Protein AF-A0A840IQL3-F1 (afdb_monomer_lite)

Foldseek 3Di:
DPPDDDLVVQQVVLVVLVVVQVDDPDPDPDPDRPSPPPDGRDDDPDDDDDQDPVNLVVCCVPPPDPVSNVVSCCCVVPVDDPVVVVPDDDD

Structure (mmCIF, N/CA/C/O backbone):
data_AF-A0A840IQL3-F1
#
_entry.id   AF-A0A840IQL3-F1
#
loop_
_atom_site.group_PDB
_atom_site.id
_atom_site.type_symbol
_atom_site.label_atom_id
_atom_site.label_alt_id
_atom_site.label_comp_id
_atom_site.label_asym_id
_atom_site.label_entity_id
_atom_site.label_seq_id
_atom_site.pdbx_PDB_ins_code
_atom_site.Cartn_x
_atom_site.Cartn_y
_atom_site.Cartn_z
_atom_site.occupancy
_atom_site.B_iso_or_equiv
_atom_site.auth_seq_id
_atom_site.auth_comp_id
_atom_site.auth_asym_id
_atom_site.auth_atom_id
_atom_site.pdbx_PDB_model_num
ATOM 1 N N . MET A 1 1 ? -1.786 19.790 -26.706 1.00 41.41 1 MET A N 1
ATOM 2 C CA . MET A 1 1 ? -1.137 19.495 -25.409 1.00 41.41 1 MET A CA 1
ATOM 3 C C . MET A 1 1 ? -1.026 17.982 -25.272 1.00 41.41 1 MET A C 1
ATOM 5 O O . MET A 1 1 ? -2.045 17.326 -25.105 1.00 41.41 1 MET A O 1
ATOM 9 N N . ILE A 1 2 ? 0.166 17.406 -25.456 1.00 52.22 2 ILE A N 1
ATOM 10 C CA . ILE A 1 2 ? 0.355 15.953 -25.320 1.00 52.22 2 ILE A CA 1
ATOM 11 C C . ILE A 1 2 ? 0.261 15.629 -23.828 1.00 52.22 2 ILE A C 1
ATOM 13 O O . ILE A 1 2 ? 1.034 16.154 -23.030 1.00 52.22 2 ILE A O 1
ATOM 17 N N . ARG A 1 3 ? -0.721 14.814 -23.438 1.00 53.91 3 ARG A N 1
ATOM 18 C CA . ARG A 1 3 ? -0.920 14.377 -22.052 1.00 53.91 3 ARG A CA 1
ATOM 19 C C . ARG A 1 3 ? 0.217 13.419 -21.682 1.00 53.91 3 ARG A C 1
ATOM 21 O O . ARG A 1 3 ? 0.136 12.226 -21.964 1.00 53.91 3 ARG A O 1
ATOM 28 N N . SER A 1 4 ? 1.301 13.937 -21.112 1.00 65.69 4 SER A N 1
ATOM 29 C CA . SER A 1 4 ? 2.406 13.111 -20.626 1.00 65.69 4 SER A CA 1
ATOM 30 C C . SER A 1 4 ? 1.961 12.305 -19.402 1.00 65.69 4 SER A C 1
ATOM 32 O O . SER A 1 4 ? 1.214 12.783 -18.546 1.00 65.69 4 SER A O 1
ATOM 34 N N . ARG A 1 5 ? 2.374 11.033 -19.342 1.00 71.31 5 ARG A N 1
ATOM 35 C CA . ARG A 1 5 ? 2.171 10.187 -18.157 1.00 71.31 5 ARG A CA 1
ATOM 36 C C . ARG A 1 5 ? 2.960 10.756 -16.963 1.00 71.31 5 ARG A C 1
ATOM 38 O O . ARG A 1 5 ? 3.956 11.444 -17.189 1.00 71.31 5 ARG A O 1
ATOM 45 N N . PRO A 1 6 ? 2.564 10.457 -15.708 1.00 81.19 6 PRO A N 1
ATOM 46 C CA . PRO A 1 6 ? 3.330 10.861 -14.530 1.00 81.19 6 PRO A CA 1
ATOM 47 C C . PRO A 1 6 ? 4.798 10.420 -14.618 1.00 81.19 6 PRO A C 1
ATOM 49 O O . PRO A 1 6 ? 5.090 9.342 -15.142 1.00 81.19 6 PRO A O 1
ATOM 52 N N . ALA A 1 7 ? 5.712 11.219 -14.056 1.00 82.69 7 ALA A N 1
ATOM 53 C CA . ALA A 1 7 ? 7.153 10.946 -14.080 1.00 82.69 7 ALA A CA 1
ATOM 54 C C . ALA A 1 7 ? 7.507 9.559 -13.511 1.00 82.69 7 ALA A C 1
ATOM 56 O O . ALA A 1 7 ? 8.342 8.854 -14.071 1.00 82.69 7 ALA A O 1
ATOM 57 N N . SER A 1 8 ? 6.800 9.115 -12.466 1.00 82.62 8 SER A N 1
ATOM 58 C CA . SER A 1 8 ? 6.952 7.771 -11.893 1.00 82.62 8 SER A CA 1
ATOM 59 C C . SER A 1 8 ? 6.618 6.658 -12.891 1.00 82.62 8 SER A C 1
ATOM 61 O O . SER A 1 8 ? 7.328 5.658 -12.975 1.00 82.62 8 SER A O 1
ATOM 63 N N . THR A 1 9 ? 5.569 6.834 -13.696 1.00 86.81 9 THR A N 1
ATOM 64 C CA . THR A 1 9 ? 5.191 5.876 -14.741 1.00 86.81 9 THR A CA 1
ATOM 65 C C . THR A 1 9 ? 6.232 5.832 -15.854 1.00 86.81 9 THR A C 1
ATOM 67 O O . THR A 1 9 ? 6.583 4.746 -16.321 1.00 86.81 9 THR A O 1
ATOM 70 N N . ALA A 1 10 ? 6.746 6.993 -16.266 1.00 87.06 10 ALA A N 1
ATOM 71 C CA . ALA A 1 10 ? 7.804 7.077 -17.269 1.00 87.06 10 ALA A CA 1
ATOM 72 C C . ALA A 1 10 ? 9.094 6.395 -16.784 1.00 87.06 10 ALA A C 1
ATOM 74 O O . ALA A 1 10 ? 9.669 5.591 -17.516 1.00 87.06 10 ALA A O 1
ATOM 75 N N . LEU A 1 11 ? 9.495 6.637 -15.532 1.00 88.50 11 LEU A N 1
ATOM 76 C CA . LEU A 1 11 ? 10.668 6.016 -14.919 1.00 88.50 11 LEU A CA 1
ATOM 77 C C . LEU A 1 11 ? 10.537 4.492 -14.829 1.00 88.50 11 LEU A C 1
ATOM 79 O O . LEU A 1 11 ? 11.441 3.775 -15.253 1.00 88.50 11 LEU A O 1
ATOM 83 N N . ASN A 1 12 ? 9.401 3.992 -14.336 1.00 89.62 12 ASN A N 1
ATOM 84 C CA . ASN A 1 12 ? 9.154 2.551 -14.236 1.00 89.62 12 ASN A CA 1
ATOM 85 C C . ASN A 1 12 ? 9.201 1.874 -15.611 1.00 89.62 12 ASN A C 1
ATOM 87 O O . ASN A 1 12 ? 9.792 0.807 -15.757 1.00 89.62 12 ASN A O 1
ATOM 91 N N . THR A 1 13 ? 8.624 2.521 -16.627 1.00 89.25 13 THR A N 1
ATOM 92 C CA . THR A 1 13 ? 8.653 2.015 -18.006 1.00 89.25 13 THR A CA 1
ATOM 93 C C . THR A 1 13 ? 10.080 2.008 -18.559 1.00 89.25 13 THR A C 1
ATOM 95 O O . THR A 1 13 ? 10.502 1.011 -19.137 1.00 89.25 13 THR A O 1
ATOM 98 N N . CYS A 1 14 ? 10.850 3.080 -18.337 1.00 89.31 14 CYS A N 1
ATOM 99 C CA . CYS 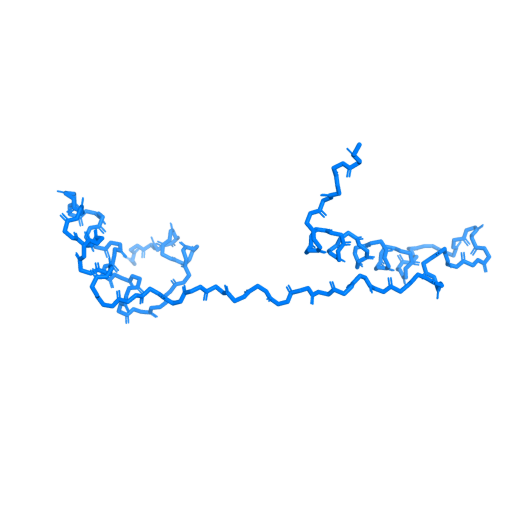A 1 14 ? 12.246 3.167 -18.770 1.00 89.31 14 CYS A CA 1
ATOM 100 C C . CYS A 1 14 ? 13.101 2.055 -18.138 1.00 89.31 14 CYS A C 1
ATOM 102 O O . CYS A 1 14 ? 13.800 1.338 -18.852 1.00 89.31 14 CYS A O 1
ATOM 104 N N . LYS A 1 15 ? 12.960 1.822 -16.826 1.00 89.31 15 LYS A N 1
ATOM 105 C CA . LYS A 1 15 ? 13.660 0.741 -16.110 1.00 89.31 15 LYS A CA 1
ATOM 106 C C . LYS A 1 15 ? 13.271 -0.650 -16.604 1.00 89.31 15 LYS A C 1
ATOM 108 O O . LYS A 1 15 ? 14.134 -1.517 -16.723 1.00 89.31 15 LYS A O 1
ATOM 113 N N . ALA A 1 16 ? 11.990 -0.871 -16.899 1.00 90.06 16 ALA A N 1
ATOM 114 C CA . ALA A 1 16 ? 11.522 -2.138 -17.452 1.00 90.06 16 ALA A CA 1
ATOM 115 C C . ALA A 1 16 ? 12.147 -2.416 -18.828 1.00 90.06 16 ALA A C 1
ATOM 117 O O . ALA A 1 16 ? 12.645 -3.516 -19.055 1.00 90.06 16 ALA A O 1
ATOM 118 N N . LEU A 1 17 ? 12.192 -1.410 -19.708 1.00 89.69 17 LEU A N 1
ATOM 119 C CA . LEU A 1 17 ? 12.815 -1.527 -21.029 1.00 89.69 17 LEU A CA 1
ATOM 120 C C . LEU A 1 17 ? 14.326 -1.754 -20.934 1.00 89.69 17 LEU A C 1
ATOM 122 O O . LEU A 1 17 ? 14.840 -2.644 -21.603 1.00 89.69 17 LEU A O 1
ATOM 126 N N . GLN A 1 18 ? 15.032 -1.022 -20.069 1.00 88.25 18 GLN A N 1
ATOM 127 C CA . GLN A 1 18 ? 16.462 -1.256 -19.838 1.00 88.25 18 GLN A CA 1
ATOM 128 C C . GLN A 1 18 ? 16.730 -2.695 -19.387 1.00 88.25 18 GLN A C 1
ATOM 130 O O . GLN A 1 18 ? 17.600 -3.358 -19.937 1.00 88.25 18 GLN A O 1
ATOM 135 N N . ARG A 1 19 ? 15.963 -3.214 -18.417 1.00 87.81 19 ARG A N 1
ATOM 136 C CA . ARG A 1 19 ? 16.112 -4.608 -17.964 1.00 87.81 19 ARG A CA 1
ATOM 137 C C . ARG A 1 19 ? 15.805 -5.615 -19.066 1.00 87.81 19 ARG A C 1
ATOM 139 O O . ARG A 1 19 ? 16.512 -6.609 -19.168 1.00 87.81 19 ARG A O 1
ATOM 146 N N . PHE A 1 20 ? 14.783 -5.350 -19.877 1.00 87.62 20 PHE A N 1
ATOM 147 C CA . PHE A 1 20 ? 14.412 -6.202 -21.002 1.00 87.62 20 PHE A CA 1
ATOM 148 C C . PHE A 1 20 ? 15.546 -6.318 -22.030 1.00 87.62 20 PHE A C 1
ATOM 150 O O . PHE A 1 20 ? 15.935 -7.428 -22.376 1.00 87.62 20 PHE A O 1
ATOM 157 N N . TYR A 1 21 ? 16.129 -5.196 -22.464 1.00 84.19 21 TYR A N 1
ATOM 158 C CA . TYR A 1 21 ? 17.228 -5.217 -23.439 1.00 84.19 21 TYR A CA 1
ATOM 159 C C . TYR A 1 21 ? 18.571 -5.676 -22.843 1.00 84.19 21 TYR A C 1
ATOM 161 O O . TYR A 1 21 ? 19.407 -6.204 -23.572 1.00 84.19 21 TYR A O 1
ATOM 169 N N . ASN A 1 22 ? 18.766 -5.545 -21.525 1.00 80.25 22 ASN A N 1
ATOM 170 C CA . ASN A 1 22 ? 19.966 -6.019 -20.824 1.00 80.25 22 ASN A CA 1
ATOM 171 C C . ASN A 1 22 ? 19.958 -7.521 -20.490 1.00 80.25 22 ASN A C 1
ATOM 173 O O . ASN A 1 22 ? 20.986 -8.034 -20.052 1.00 80.25 22 ASN A O 1
ATOM 177 N N . HIS A 1 23 ? 18.838 -8.232 -20.657 1.00 76.06 23 HIS A N 1
ATOM 178 C CA . HIS A 1 23 ? 18.747 -9.670 -20.379 1.00 76.06 23 HIS A CA 1
ATOM 179 C C . HIS A 1 23 ? 18.384 -10.478 -21.639 1.00 76.06 23 HIS A C 1
ATOM 181 O O . HIS A 1 23 ? 17.272 -11.002 -21.739 1.00 76.06 23 HIS A O 1
ATOM 187 N N . PRO A 1 24 ? 19.296 -10.576 -22.625 1.00 70.81 24 PRO A N 1
ATOM 188 C CA . PRO A 1 24 ? 19.072 -11.405 -23.799 1.00 70.81 24 PRO A CA 1
ATOM 189 C C . PRO A 1 24 ? 19.093 -12.894 -23.410 1.00 70.81 24 PRO A C 1
ATOM 191 O O . PRO A 1 24 ? 20.064 -13.384 -22.840 1.00 70.81 24 PRO A O 1
ATOM 194 N N . VAL A 1 25 ? 18.000 -13.602 -23.709 1.00 63.25 25 VAL A N 1
ATOM 195 C CA . VAL A 1 25 ? 17.836 -15.051 -23.456 1.00 63.25 25 VAL A CA 1
ATOM 196 C C . VAL A 1 25 ? 18.592 -15.902 -24.495 1.00 63.25 25 VAL A C 1
ATOM 198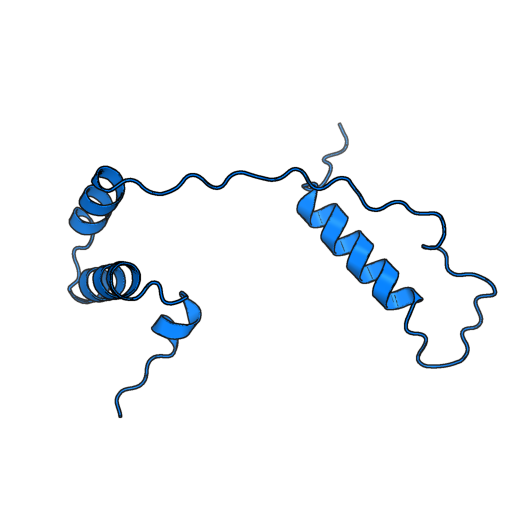 O O . VAL A 1 25 ? 18.920 -17.050 -24.234 1.00 63.25 25 VAL A O 1
ATOM 201 N N . GLU A 1 26 ? 18.933 -15.311 -25.639 1.00 65.38 26 GLU A N 1
ATOM 202 C CA . GLU A 1 26 ? 19.752 -15.854 -26.733 1.00 65.38 26 GLU A CA 1
ATOM 203 C C . GLU A 1 26 ? 20.649 -14.715 -27.250 1.00 65.38 26 GLU A C 1
ATOM 205 O O . GLU A 1 26 ? 20.273 -13.554 -27.054 1.00 65.38 26 GLU A O 1
ATOM 210 N N . PRO A 1 27 ? 21.798 -14.964 -27.912 1.00 62.00 27 PRO A N 1
ATOM 211 C CA . PRO A 1 27 ? 22.587 -13.899 -28.524 1.00 62.00 27 PRO A CA 1
ATOM 212 C C . PRO A 1 27 ? 21.717 -13.188 -29.567 1.00 62.00 27 PRO A C 1
ATOM 214 O O . PRO A 1 27 ? 21.419 -13.705 -30.643 1.00 62.00 27 PRO A O 1
ATOM 217 N N . THR A 1 28 ? 21.222 -12.015 -29.192 1.00 61.84 28 THR A N 1
ATOM 218 C CA . THR A 1 28 ? 20.235 -11.257 -29.948 1.00 61.84 28 THR A CA 1
ATOM 219 C C . THR A 1 28 ? 20.830 -10.793 -31.274 1.00 61.84 28 THR A C 1
ATOM 221 O O . THR A 1 28 ? 21.981 -10.374 -31.337 1.00 61.84 28 THR A O 1
ATOM 224 N N . ALA A 1 29 ? 20.017 -10.776 -32.336 1.00 65.00 29 ALA A N 1
ATOM 225 C CA . ALA A 1 29 ? 20.354 -10.199 -33.648 1.00 65.00 29 ALA A CA 1
ATOM 226 C C . ALA A 1 29 ? 20.548 -8.661 -33.621 1.00 65.00 29 ALA A C 1
ATOM 228 O O . ALA A 1 29 ? 20.438 -7.989 -34.645 1.00 65.00 29 ALA A O 1
ATOM 229 N N . MET A 1 30 ? 20.759 -8.083 -32.438 1.00 68.75 30 MET A N 1
ATOM 230 C CA . MET A 1 30 ? 20.910 -6.655 -32.213 1.00 68.75 30 MET A CA 1
ATOM 231 C C . MET A 1 30 ? 22.379 -6.354 -31.934 1.00 68.75 30 MET A C 1
ATOM 233 O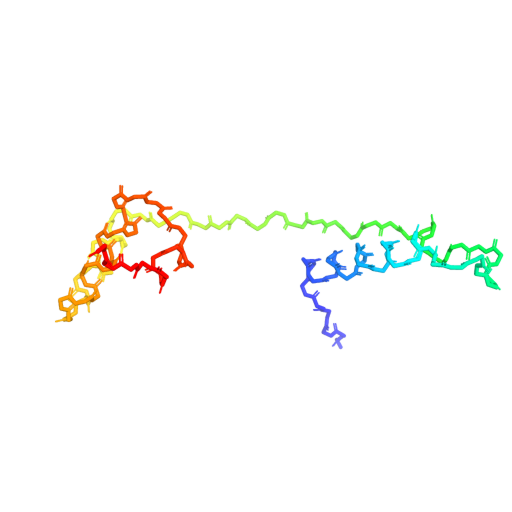 O . MET A 1 30 ? 22.895 -6.685 -30.872 1.00 68.75 30 MET A O 1
ATOM 237 N N . ASP A 1 31 ? 23.032 -5.644 -32.853 1.00 73.75 31 ASP A N 1
ATOM 238 C CA . ASP A 1 31 ? 24.436 -5.238 -32.697 1.00 73.75 31 ASP A CA 1
ATOM 239 C C . ASP A 1 31 ? 24.659 -4.289 -31.503 1.00 73.75 31 ASP A C 1
ATOM 241 O O . ASP A 1 31 ? 25.786 -4.122 -31.027 1.00 73.75 31 ASP A O 1
ATOM 245 N N . ARG A 1 32 ? 23.602 -3.589 -31.050 1.00 75.12 32 ARG A N 1
ATOM 246 C CA . ARG A 1 32 ? 23.648 -2.591 -29.968 1.00 75.12 32 ARG A CA 1
ATOM 247 C C . ARG A 1 32 ? 22.322 -2.499 -29.209 1.00 75.12 32 ARG A C 1
ATOM 249 O O . ARG A 1 32 ? 21.255 -2.511 -29.815 1.00 75.12 32 ARG A O 1
ATOM 256 N N . ASP A 1 33 ? 22.415 -2.282 -27.898 1.00 80.19 33 ASP A N 1
ATOM 257 C CA . ASP A 1 33 ? 21.274 -1.964 -27.031 1.00 80.19 33 ASP A CA 1
ATOM 258 C C . ASP A 1 33 ? 20.700 -0.558 -27.346 1.00 80.19 33 ASP A C 1
ATOM 260 O O . ASP A 1 33 ? 21.434 0.438 -27.246 1.00 80.19 33 ASP A O 1
ATOM 264 N N . PRO A 1 34 ? 19.404 -0.438 -27.703 1.00 84.06 34 PRO A N 1
ATOM 265 C CA . PRO A 1 34 ? 18.750 0.844 -27.975 1.00 84.06 34 PRO A CA 1
ATOM 266 C C . PRO A 1 34 ? 18.624 1.744 -26.735 1.00 84.06 34 PRO A C 1
ATOM 268 O O . PRO A 1 34 ? 18.502 2.965 -26.874 1.00 84.06 34 PRO A O 1
ATOM 271 N N . MET A 1 35 ? 18.679 1.177 -25.527 1.00 86.75 35 MET A N 1
ATOM 272 C CA . MET A 1 35 ? 18.561 1.920 -24.271 1.00 86.75 35 MET A CA 1
ATOM 273 C C . MET A 1 35 ? 19.889 2.526 -23.802 1.00 86.75 35 MET A C 1
ATOM 275 O O . MET A 1 35 ? 19.879 3.415 -22.954 1.00 86.75 35 MET A O 1
ATOM 279 N N . ARG A 1 36 ? 21.025 2.151 -24.408 1.00 82.12 36 ARG A N 1
ATOM 280 C CA . ARG A 1 36 ? 22.380 2.561 -23.988 1.00 82.12 36 ARG A CA 1
ATOM 281 C C . ARG A 1 36 ? 22.601 4.076 -23.874 1.00 82.12 36 ARG A C 1
ATOM 283 O O . ARG A 1 36 ? 23.455 4.511 -23.108 1.00 82.12 36 ARG A O 1
ATOM 290 N N . LYS A 1 37 ? 21.892 4.885 -24.669 1.00 85.19 37 LYS A N 1
ATOM 291 C CA . LYS A 1 37 ? 22.006 6.360 -24.675 1.00 85.19 37 LYS A CA 1
ATOM 292 C C . LYS A 1 37 ? 20.830 7.071 -23.998 1.00 85.19 37 LYS A C 1
ATOM 294 O O . LYS A 1 37 ? 20.797 8.299 -23.996 1.00 85.19 37 LYS A O 1
ATOM 299 N N . GLN A 1 38 ? 19.854 6.329 -23.482 1.00 83.88 38 GLN A N 1
ATOM 300 C CA . GLN A 1 38 ? 18.683 6.907 -22.830 1.00 83.88 38 GLN A CA 1
ATOM 301 C C . GLN A 1 38 ? 19.005 7.182 -21.362 1.00 83.88 38 GLN A C 1
ATOM 303 O O . GLN A 1 38 ? 19.361 6.271 -20.617 1.00 83.88 38 GLN A O 1
ATOM 308 N N . SER A 1 39 ? 18.876 8.436 -20.935 1.00 82.62 39 SER A N 1
ATOM 309 C CA . SER A 1 39 ? 18.956 8.794 -19.521 1.00 82.62 39 SER A CA 1
ATOM 310 C C . SER A 1 39 ? 17.654 8.438 -18.801 1.00 82.62 39 SER A C 1
ATOM 312 O O . SER A 1 39 ? 16.560 8.525 -19.366 1.00 82.62 39 SER A O 1
ATOM 314 N N . GLU A 1 40 ? 17.758 8.029 -17.534 1.00 83.56 40 GLU A N 1
ATOM 315 C CA . GLU A 1 40 ? 16.567 7.830 -16.711 1.00 83.56 40 GLU A CA 1
ATOM 316 C C . GLU A 1 40 ? 15.816 9.162 -16.528 1.00 83.56 40 GLU A C 1
ATOM 318 O O . GLU A 1 40 ? 16.442 10.193 -16.262 1.00 83.56 40 GLU A O 1
ATOM 323 N N . PRO A 1 41 ? 14.475 9.165 -16.641 1.00 84.50 41 PRO A N 1
ATOM 324 C CA . PRO A 1 41 ? 13.676 10.327 -16.279 1.00 84.50 41 PRO A CA 1
ATOM 325 C C . PRO A 1 41 ? 13.921 10.726 -14.821 1.00 84.50 41 PRO A C 1
ATOM 327 O O . PRO A 1 41 ? 13.970 9.867 -13.940 1.00 84.50 41 PRO A O 1
ATOM 330 N N . VAL A 1 42 ? 14.013 12.029 -14.545 1.00 82.25 42 VAL A N 1
ATOM 331 C CA . VAL A 1 42 ? 14.174 12.525 -13.173 1.00 82.25 42 VAL A CA 1
ATOM 332 C C . VAL A 1 42 ? 12.936 12.162 -12.354 1.00 82.25 42 VAL A C 1
ATOM 334 O O . VAL A 1 42 ? 11.815 12.559 -12.681 1.00 82.25 42 VAL A O 1
ATOM 337 N N . ALA A 1 43 ? 13.140 11.404 -11.277 1.00 75.75 43 ALA A N 1
ATOM 338 C CA . ALA A 1 43 ? 12.093 11.144 -10.305 1.00 75.75 43 ALA A CA 1
ATOM 339 C C . ALA A 1 43 ? 11.824 12.426 -9.513 1.00 75.75 43 ALA A C 1
ATOM 341 O O . ALA A 1 43 ? 12.694 12.912 -8.796 1.00 75.75 43 ALA A O 1
ATOM 342 N N . THR A 1 44 ? 10.615 12.971 -9.611 1.00 75.62 44 THR A N 1
ATOM 343 C CA . THR A 1 44 ? 10.151 13.940 -8.618 1.00 75.62 44 THR A CA 1
ATOM 344 C C . THR A 1 44 ? 9.774 13.165 -7.364 1.00 75.62 44 THR A C 1
ATOM 346 O O . THR A 1 44 ? 8.856 12.340 -7.406 1.00 75.62 44 THR A O 1
ATOM 349 N N . GLU A 1 45 ? 10.476 13.409 -6.260 1.00 76.25 45 GLU A N 1
ATOM 350 C CA . GLU A 1 45 ? 10.070 12.881 -4.963 1.00 76.25 45 GLU A CA 1
ATOM 351 C C . GLU A 1 45 ? 8.724 13.505 -4.592 1.00 76.25 45 GLU A C 1
ATOM 353 O O . GLU A 1 45 ? 8.599 14.710 -4.370 1.00 76.25 45 GLU A O 1
ATOM 358 N N . LYS A 1 46 ? 7.675 12.682 -4.605 1.00 79.38 46 LYS A N 1
ATOM 359 C CA . LYS A 1 46 ? 6.364 13.111 -4.144 1.00 79.38 46 LYS A CA 1
ATOM 360 C C . LYS A 1 46 ? 6.314 12.872 -2.645 1.00 79.38 46 LYS A C 1
ATOM 362 O O . LYS A 1 46 ? 6.141 11.733 -2.220 1.00 79.38 46 LYS A O 1
ATOM 367 N N . LEU A 1 47 ? 6.417 13.947 -1.871 1.00 81.44 47 LEU A N 1
ATOM 368 C CA . LEU A 1 47 ? 6.143 13.898 -0.440 1.00 81.44 47 LEU A CA 1
ATOM 369 C C . LEU A 1 47 ? 4.690 13.455 -0.240 1.00 81.44 47 LEU A C 1
ATOM 371 O O . LEU A 1 47 ? 3.751 14.118 -0.692 1.00 81.44 47 LEU A O 1
ATOM 375 N N . ILE A 1 48 ? 4.513 12.292 0.380 1.00 83.38 48 ILE A N 1
ATOM 376 C CA . ILE A 1 48 ? 3.201 11.819 0.809 1.00 83.38 48 ILE A CA 1
ATOM 377 C C . ILE A 1 48 ? 2.962 12.449 2.183 1.00 83.38 48 ILE A C 1
ATOM 379 O O . ILE A 1 48 ? 3.797 12.263 3.067 1.00 83.38 48 ILE A O 1
ATOM 383 N N . PRO A 1 49 ? 1.886 13.229 2.372 1.00 87.88 49 PRO A N 1
ATOM 384 C CA . PRO A 1 49 ? 1.617 13.834 3.665 1.00 87.88 49 PRO A CA 1
ATOM 385 C C . PRO A 1 49 ? 1.354 12.741 4.701 1.00 87.88 49 PRO A C 1
ATOM 387 O O . PRO A 1 49 ? 0.592 11.806 4.447 1.00 87.88 49 PRO A O 1
ATOM 390 N N . ASN A 1 50 ? 1.972 12.888 5.870 1.00 88.94 50 ASN A N 1
ATOM 391 C CA . ASN A 1 50 ? 1.651 12.058 7.022 1.00 88.94 50 ASN A CA 1
ATOM 392 C C . ASN A 1 50 ? 0.245 12.408 7.520 1.00 88.94 50 ASN A C 1
ATOM 394 O O . ASN A 1 50 ? -0.150 13.576 7.515 1.00 88.94 50 ASN A O 1
ATOM 398 N N . VAL A 1 51 ? -0.500 11.388 7.940 1.00 91.31 51 VAL A N 1
ATOM 399 C CA . VAL A 1 51 ? -1.830 11.559 8.529 1.00 91.31 51 VAL A CA 1
ATOM 400 C C . VAL A 1 51 ? -1.657 12.028 9.974 1.00 91.31 51 VAL A C 1
ATOM 402 O O . VAL A 1 51 ? -0.905 11.405 10.719 1.00 91.31 51 VAL A O 1
ATOM 405 N N . SER A 1 52 ? -2.310 13.124 10.361 1.00 94.62 52 SER A N 1
ATOM 406 C CA . SER A 1 52 ? -2.256 13.626 11.742 1.00 94.62 52 SER A CA 1
ATOM 407 C C . SER A 1 52 ? -3.192 12.857 12.678 1.00 94.62 52 SER A C 1
ATOM 409 O O . SER A 1 52 ? -4.169 12.254 12.231 1.00 94.62 52 SER A O 1
ATOM 411 N N . ASP A 1 53 ? -2.957 12.952 13.987 1.00 94.12 53 ASP A N 1
ATOM 412 C CA . ASP A 1 53 ? -3.812 12.329 15.011 1.00 94.12 53 ASP A CA 1
ATOM 413 C C . ASP A 1 53 ? -5.274 12.801 14.922 1.00 94.12 53 ASP A C 1
ATOM 415 O O . ASP A 1 53 ? -6.203 12.005 15.062 1.00 94.12 53 ASP A O 1
ATOM 419 N N . ASP A 1 54 ? -5.502 14.073 14.580 1.00 96.31 54 ASP A N 1
ATOM 420 C CA . ASP A 1 54 ? -6.846 14.611 14.335 1.00 96.31 54 ASP A CA 1
ATOM 421 C C . ASP A 1 54 ? -7.526 13.941 13.134 1.00 96.31 54 ASP A C 1
ATOM 423 O O . ASP A 1 54 ? -8.731 13.675 13.149 1.00 96.31 54 ASP A O 1
ATOM 427 N N . GLN A 1 55 ? -6.771 13.677 12.063 1.00 95.12 55 GLN A N 1
ATOM 428 C CA . GLN A 1 55 ? -7.289 12.991 10.880 1.00 95.12 55 GLN A CA 1
ATOM 429 C C . GLN A 1 55 ? -7.570 11.516 11.179 1.00 95.12 55 GLN A C 1
ATOM 431 O O . GLN A 1 55 ? -8.589 10.996 10.720 1.00 95.12 55 GLN A O 1
ATOM 436 N N . LEU A 1 56 ? -6.711 10.865 11.968 1.00 94.88 56 LEU A N 1
ATOM 437 C CA . LEU A 1 56 ? -6.915 9.497 12.442 1.00 94.88 56 LEU A CA 1
ATOM 438 C C . LEU A 1 56 ? -8.160 9.393 13.326 1.00 94.88 56 LEU A C 1
ATOM 440 O O . LEU A 1 56 ? -8.989 8.519 13.087 1.00 94.88 56 LEU A O 1
ATOM 444 N N . THR A 1 57 ? -8.342 10.321 14.265 1.00 95.00 57 THR A N 1
ATOM 445 C CA . THR A 1 57 ? -9.522 10.378 15.142 1.00 95.00 57 THR A CA 1
ATOM 446 C C . THR A 1 57 ? -10.801 10.533 14.323 1.00 95.00 57 THR A C 1
ATOM 448 O O . THR A 1 57 ? -11.723 9.730 14.444 1.00 95.00 57 THR A O 1
ATOM 451 N N . ARG A 1 58 ? -10.828 11.491 13.386 1.00 95.56 58 ARG A N 1
ATOM 452 C CA . ARG A 1 58 ? -11.984 11.677 12.492 1.00 95.56 58 ARG A CA 1
ATOM 453 C C . ARG A 1 58 ? -12.265 10.445 11.637 1.00 95.56 58 ARG A C 1
ATOM 455 O O . ARG A 1 58 ? -13.426 10.133 11.399 1.00 95.56 58 ARG A O 1
ATOM 462 N N . LEU A 1 59 ? -11.231 9.759 11.148 1.00 94.25 59 LEU A N 1
ATOM 463 C CA . LEU A 1 59 ? -11.398 8.536 10.363 1.00 94.25 59 LEU A CA 1
ATOM 464 C C . LEU A 1 59 ? -11.960 7.398 11.225 1.00 94.25 59 LEU A C 1
ATOM 466 O O . LEU A 1 59 ? -12.891 6.711 10.797 1.00 94.25 59 LEU A O 1
ATOM 470 N N . HIS A 1 60 ? -11.446 7.236 12.441 1.00 94.75 60 HIS A N 1
ATOM 471 C CA . HIS A 1 60 ? -11.945 6.262 13.404 1.00 94.75 60 HIS A CA 1
ATOM 472 C C . HIS A 1 60 ? -13.433 6.488 13.718 1.00 94.75 60 HIS A C 1
ATOM 474 O O . HIS A 1 60 ? -14.217 5.543 13.649 1.00 94.75 60 HIS A O 1
ATOM 480 N N . ASP A 1 61 ? -13.862 7.736 13.919 1.00 94.56 61 ASP A N 1
ATOM 481 C CA . ASP A 1 61 ? -15.266 8.078 14.204 1.00 94.56 61 ASP A CA 1
ATOM 482 C C . ASP A 1 61 ? -16.235 7.735 13.054 1.00 94.56 61 ASP A C 1
ATOM 484 O O . ASP A 1 61 ? -17.441 7.577 13.259 1.00 94.56 61 ASP A O 1
ATOM 488 N N . THR A 1 62 ? -15.729 7.582 11.823 1.00 96.00 62 THR A N 1
ATOM 489 C CA . THR A 1 62 ? -16.547 7.139 10.677 1.00 96.00 62 THR A CA 1
ATOM 490 C C . THR A 1 62 ? -16.735 5.620 10.607 1.00 96.00 62 THR A C 1
ATOM 492 O O . THR A 1 62 ? -17.584 5.142 9.846 1.00 96.00 62 THR A O 1
ATOM 495 N N . CYS A 1 63 ? -15.987 4.842 11.395 1.00 94.25 63 CYS A N 1
ATOM 496 C CA . CYS A 1 63 ? -16.033 3.382 11.391 1.00 94.25 63 CYS A CA 1
ATOM 497 C C . CYS A 1 63 ? -17.270 2.866 12.148 1.00 94.25 63 CYS A C 1
ATOM 499 O O . CYS A 1 63 ? -17.240 2.633 13.351 1.00 94.25 63 CYS A O 1
ATOM 501 N N . ARG A 1 64 ? -18.381 2.675 11.424 1.00 88.25 64 ARG A N 1
ATOM 502 C CA . ARG A 1 64 ? -19.680 2.260 11.998 1.00 88.25 64 ARG A CA 1
ATOM 503 C C . ARG A 1 64 ? -19.829 0.754 12.257 1.00 88.25 64 ARG A C 1
ATOM 505 O O . ARG A 1 64 ? -20.666 0.365 13.063 1.00 88.25 64 ARG A O 1
ATOM 512 N N . ASP A 1 65 ? -19.077 -0.092 11.551 1.00 93.81 65 ASP A N 1
ATOM 513 C CA . ASP A 1 65 ? -19.070 -1.552 11.752 1.00 93.81 65 ASP A CA 1
ATOM 514 C C . ASP A 1 65 ? -17.865 -1.926 12.623 1.00 93.81 65 ASP A C 1
ATOM 516 O O . ASP A 1 65 ? -16.752 -1.454 12.376 1.00 93.81 65 ASP A O 1
ATOM 520 N N . ARG A 1 66 ? -18.072 -2.842 13.578 1.00 93.69 66 ARG A N 1
ATOM 521 C CA . ARG A 1 66 ? -17.028 -3.449 14.418 1.00 93.69 66 ARG A CA 1
ATOM 522 C C . ARG A 1 66 ? -15.819 -3.914 13.602 1.00 93.69 66 ARG A C 1
ATOM 524 O O . ARG A 1 66 ? -14.690 -3.827 14.076 1.00 93.69 66 ARG A O 1
ATOM 531 N N . ARG A 1 67 ? -16.043 -4.411 12.381 1.00 91.69 67 ARG A N 1
ATOM 532 C CA . ARG A 1 67 ? -14.963 -4.840 11.479 1.00 91.69 67 ARG A CA 1
ATOM 533 C C . ARG A 1 67 ? -14.066 -3.684 11.041 1.00 91.69 67 ARG A C 1
ATOM 535 O O . ARG A 1 67 ? -12.853 -3.846 11.049 1.00 91.69 67 ARG A O 1
ATOM 542 N N . TYR A 1 68 ? -14.633 -2.529 10.694 1.00 94.19 68 TYR A N 1
ATOM 543 C CA . TYR A 1 68 ? -13.834 -1.370 10.286 1.00 94.19 68 TYR A CA 1
ATOM 544 C C . TYR A 1 68 ? -13.033 -0.797 11.450 1.00 94.19 68 TYR A C 1
ATOM 546 O O . TYR A 1 68 ? -11.859 -0.486 11.265 1.00 94.19 68 TYR A O 1
ATOM 554 N N . THR A 1 69 ? -13.620 -0.754 12.649 1.00 95.56 69 THR A N 1
ATOM 555 C CA . THR A 1 69 ? -12.901 -0.380 13.873 1.00 95.56 69 THR A CA 1
ATOM 556 C C . THR A 1 69 ? -11.725 -1.321 14.129 1.00 95.56 69 THR A C 1
ATOM 558 O O . THR A 1 69 ? -10.608 -0.860 14.325 1.00 95.56 69 THR A O 1
ATOM 561 N N . ALA A 1 70 ? -11.937 -2.639 14.040 1.00 93.75 70 ALA A N 1
ATOM 562 C CA . ALA A 1 70 ? -10.869 -3.619 14.231 1.00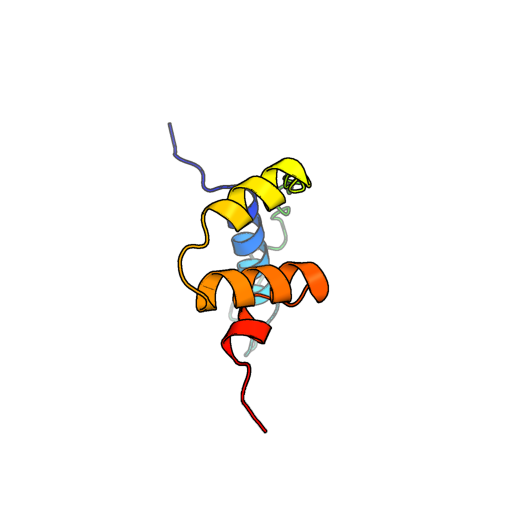 93.75 70 ALA A CA 1
ATOM 563 C C . ALA A 1 70 ? -9.741 -3.476 13.194 1.00 93.75 70 ALA A C 1
ATOM 565 O O . ALA A 1 70 ? -8.569 -3.537 13.558 1.00 93.75 70 ALA A O 1
ATOM 566 N N . TYR A 1 71 ? -10.072 -3.246 11.916 1.00 93.75 71 TYR A N 1
ATOM 567 C CA . TYR A 1 71 ? -9.058 -2.991 10.889 1.00 93.75 71 TYR A CA 1
ATOM 568 C C . TYR A 1 71 ? -8.276 -1.709 11.157 1.00 93.75 71 TYR A C 1
ATOM 570 O O . TYR A 1 71 ? -7.053 -1.718 11.044 1.00 93.75 71 TYR A O 1
ATOM 578 N N . PHE A 1 72 ? -8.965 -0.623 11.509 1.00 94.94 72 PHE A N 1
ATOM 579 C CA . PHE A 1 72 ? -8.323 0.643 11.843 1.00 94.94 72 PHE A CA 1
ATOM 580 C C . PHE A 1 72 ? -7.331 0.462 12.995 1.00 94.94 72 PHE A C 1
ATOM 582 O O . PHE A 1 72 ? -6.161 0.807 12.841 1.00 94.94 72 PHE A O 1
ATOM 589 N N . GLN A 1 73 ? -7.779 -0.146 14.098 1.00 93.62 73 GLN A N 1
ATOM 590 C CA . GLN A 1 73 ? -6.945 -0.402 15.271 1.00 93.62 73 GLN A CA 1
ATOM 591 C C . GLN A 1 73 ? -5.709 -1.221 14.896 1.00 93.62 73 GLN A C 1
ATOM 593 O O . GLN A 1 73 ? -4.587 -0.850 15.214 1.00 93.62 73 GLN A O 1
ATOM 598 N N . LEU A 1 74 ? -5.904 -2.294 14.126 1.00 94.62 74 LEU A N 1
ATOM 599 C CA . LEU A 1 74 ? -4.817 -3.165 13.707 1.00 94.62 74 LEU A CA 1
ATOM 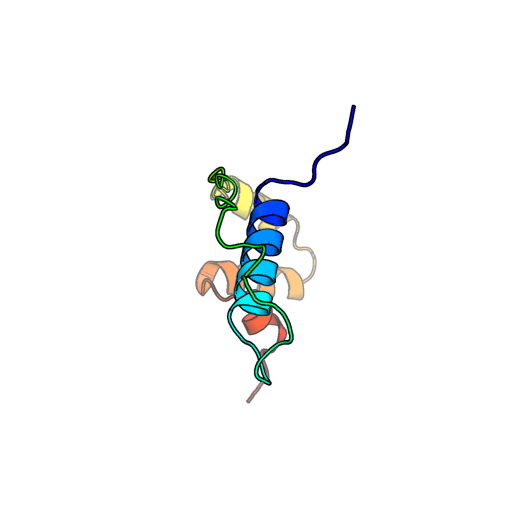600 C C . LEU A 1 74 ? -3.772 -2.425 12.860 1.00 94.62 74 LEU A C 1
ATOM 602 O O . LEU A 1 74 ? -2.577 -2.622 13.068 1.00 94.62 74 LEU A O 1
ATOM 606 N N . PHE A 1 75 ? -4.195 -1.567 11.926 1.00 95.31 75 PHE A N 1
ATOM 607 C CA . PHE A 1 75 ? -3.261 -0.775 11.122 1.00 95.31 75 PHE A CA 1
ATOM 608 C C . PHE A 1 75 ? -2.471 0.226 11.965 1.00 95.31 75 PHE A C 1
ATOM 610 O O . PHE A 1 75 ? -1.264 0.351 11.760 1.00 95.31 75 PHE A O 1
ATOM 617 N N . VAL A 1 76 ? -3.131 0.914 12.898 1.00 94.19 76 VAL A N 1
ATOM 618 C CA . VAL A 1 76 ? -2.492 1.923 13.755 1.00 94.19 7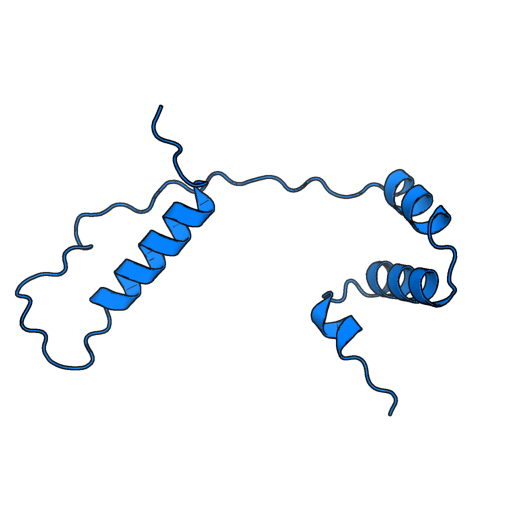6 VAL A CA 1
ATOM 619 C C . VAL A 1 76 ? -1.533 1.275 14.755 1.00 94.19 76 VAL A C 1
ATOM 621 O O . VAL A 1 76 ? -0.400 1.731 14.885 1.00 94.19 76 VAL A O 1
ATOM 624 N N . ASP A 1 77 ? -1.943 0.184 15.399 1.00 95.38 77 ASP A N 1
ATOM 625 C CA . ASP A 1 77 ? -1.177 -0.433 16.484 1.00 95.38 77 ASP A CA 1
ATOM 626 C C . ASP A 1 77 ? 0.023 -1.248 15.978 1.00 95.38 77 ASP A C 1
ATOM 628 O O . ASP A 1 77 ? 1.036 -1.360 16.667 1.00 95.38 77 ASP A O 1
ATOM 632 N N . THR A 1 78 ? -0.074 -1.837 14.779 1.00 94.88 78 THR A N 1
ATOM 633 C CA . THR A 1 78 ? 0.964 -2.750 14.256 1.00 94.88 78 THR A CA 1
ATOM 634 C C . THR A 1 78 ? 1.783 -2.175 13.106 1.00 94.88 78 THR A C 1
ATOM 636 O O . THR A 1 78 ? 2.878 -2.666 12.832 1.00 94.88 78 THR A O 1
ATOM 639 N N . GLY A 1 79 ? 1.260 -1.179 12.383 1.00 93.50 79 GLY A N 1
ATOM 640 C CA . GLY A 1 79 ? 1.871 -0.686 11.146 1.00 93.50 79 GLY A CA 1
ATOM 641 C C . GLY A 1 79 ? 1.888 -1.708 9.998 1.00 93.50 79 GLY A C 1
ATOM 642 O O . GLY A 1 79 ? 2.623 -1.519 9.025 1.00 93.50 79 GLY A O 1
ATOM 643 N N . ALA A 1 80 ? 1.108 -2.792 10.092 1.00 95.31 80 ALA A N 1
ATOM 644 C CA . ALA A 1 80 ? 1.073 -3.848 9.086 1.00 95.31 80 ALA A CA 1
ATOM 645 C C . ALA A 1 80 ? 0.621 -3.335 7.709 1.00 95.31 80 ALA A C 1
ATOM 647 O O . ALA A 1 80 ? -0.222 -2.439 7.569 1.00 95.31 80 ALA A O 1
ATOM 648 N N . ARG A 1 81 ? 1.138 -3.952 6.647 1.00 94.69 81 ARG A N 1
ATOM 649 C CA . ARG A 1 81 ? 0.700 -3.666 5.278 1.00 94.69 81 ARG A CA 1
ATOM 650 C C . ARG A 1 81 ? -0.726 -4.163 5.080 1.00 94.69 81 ARG A C 1
ATOM 652 O O . ARG A 1 81 ? -1.120 -5.214 5.580 1.00 94.69 81 ARG A O 1
ATOM 659 N N . ARG A 1 82 ? -1.485 -3.482 4.216 1.00 94.44 82 ARG A N 1
ATOM 660 C CA . ARG A 1 82 ? -2.856 -3.886 3.847 1.00 94.44 82 ARG A CA 1
ATOM 661 C C . ARG A 1 82 ? -2.963 -5.361 3.447 1.00 94.44 82 ARG A C 1
ATOM 663 O O . ARG A 1 82 ? -3.947 -6.012 3.769 1.00 94.44 82 ARG A O 1
ATOM 670 N N . THR A 1 83 ? -1.969 -5.879 2.729 1.00 95.38 83 THR A N 1
ATOM 671 C CA . THR A 1 83 ? -1.934 -7.279 2.282 1.00 95.38 83 THR A CA 1
ATOM 672 C C . THR A 1 83 ? -1.699 -8.268 3.415 1.00 95.38 83 THR A C 1
ATOM 674 O O . THR A 1 83 ? -2.167 -9.392 3.316 1.00 95.38 83 THR A O 1
ATOM 677 N N . GLU A 1 84 ? -0.986 -7.881 4.468 1.00 94.62 84 GLU A N 1
ATOM 678 C CA . GLU A 1 84 ? -0.752 -8.744 5.630 1.00 94.62 84 GLU A CA 1
ATOM 679 C C . GLU A 1 84 ? -2.054 -8.888 6.414 1.00 94.62 84 GLU A C 1
ATOM 681 O O . GLU A 1 84 ? -2.521 -10.002 6.624 1.00 94.62 84 GLU A O 1
ATOM 686 N N . VAL A 1 85 ? -2.716 -7.763 6.707 1.00 94.12 85 VAL A N 1
ATOM 687 C CA . VAL A 1 85 ? -4.024 -7.742 7.379 1.00 94.12 85 VAL A CA 1
ATOM 688 C C . VAL A 1 85 ? -5.092 -8.505 6.591 1.00 94.12 85 VAL A C 1
ATOM 690 O O . VAL A 1 85 ? -5.867 -9.260 7.171 1.00 94.12 85 VAL A O 1
ATOM 693 N N . ALA A 1 86 ? -5.130 -8.340 5.266 1.00 91.69 86 ALA A N 1
ATOM 694 C CA . ALA A 1 86 ? -6.125 -8.996 4.417 1.00 91.69 86 ALA A CA 1
ATOM 695 C C . ALA A 1 86 ? -5.989 -10.528 4.363 1.00 91.69 86 ALA A C 1
ATOM 697 O O . ALA A 1 86 ? -6.962 -11.200 4.035 1.00 91.69 86 ALA A O 1
ATOM 698 N N . ASN A 1 87 ? -4.804 -11.067 4.661 1.00 94.00 87 ASN A N 1
ATOM 699 C CA . ASN A 1 87 ? -4.522 -12.503 4.619 1.00 94.00 87 ASN A CA 1
ATOM 700 C C . ASN A 1 87 ? -4.357 -13.112 6.021 1.00 94.00 87 ASN A C 1
ATOM 702 O O . ASN A 1 87 ? -3.808 -14.204 6.152 1.00 94.00 87 ASN A O 1
ATOM 706 N N . LEU A 1 88 ? -4.810 -12.419 7.070 1.00 92.06 88 LEU A N 1
ATOM 707 C CA . LEU A 1 88 ? -4.802 -12.967 8.421 1.00 92.06 88 LEU A CA 1
ATOM 708 C C . LEU A 1 88 ? -5.739 -14.172 8.519 1.00 92.06 88 LEU A C 1
ATOM 710 O O . LEU A 1 88 ? -6.925 -14.087 8.199 1.00 92.06 88 LEU A O 1
ATOM 714 N N . THR A 1 89 ? -5.203 -15.282 9.013 1.00 91.38 89 THR A N 1
ATOM 715 C CA . THR A 1 89 ? -5.953 -16.501 9.311 1.00 91.38 89 THR A CA 1
ATOM 716 C C . THR A 1 89 ? -6.006 -16.711 10.818 1.00 91.38 89 THR A C 1
ATOM 718 O O . THR A 1 89 ? -5.058 -16.388 11.533 1.00 91.38 89 THR A O 1
ATOM 721 N N . THR A 1 90 ? -7.103 -17.270 11.319 1.00 85.06 90 THR A N 1
ATOM 722 C CA . THR A 1 90 ? -7.145 -17.792 12.689 1.00 85.06 90 THR A CA 1
ATOM 723 C C . THR A 1 90 ? -6.368 -19.103 12.735 1.00 85.06 90 THR A C 1
ATOM 725 O O . THR A 1 90 ? -6.509 -19.913 11.817 1.00 85.06 90 THR A O 1
ATOM 728 N N . ALA A 1 91 ? -5.530 -19.274 13.756 1.00 69.19 91 ALA A N 1
ATOM 729 C CA . ALA A 1 91 ? -4.833 -20.532 14.019 1.00 69.19 91 ALA A CA 1
ATOM 730 C C . ALA A 1 91 ? -5.810 -21.670 14.347 1.00 69.19 91 ALA A C 1
ATOM 732 O O . ALA A 1 91 ? -6.909 -21.365 14.871 1.00 69.19 91 ALA A O 1
#

Radius of gyration: 22.28 Å; chains: 1; bounding box: 44×40×50 Å

InterPro domains:
  IPR011010 DNA breaking-rejoining enzyme, catalytic core [SSF56349] (6-89)
  IPR013762 Integrase-like, catalytic domain superfamily [G3DSA:1.10.443.10] (46-91)

pLDDT: mean 85.15, std 11.36, range [41.41, 96.31]

Secondary structure (DSSP, 8-state):
---PPPHHHHHHHHHHHHHHHH--SS--S-SS-TTTTPPPPPPP---PPPPPHHHHHHHHHT--SHHHHHHHHHHHHH---HHHHHT----

Organism: NCBI:txid1181879

Sequence (91 aa):
MIRSRPASTALNTCKALQRFYNHPVEPTAMDRDPMRKQSEPVATEKLIPNVSDDQLTRLHDTCRDRRYTAYFQLFVDTGARRTEVANLTTA